Protein AF-A0A1Z4N404-F1 (afdb_monomer_lite)

pLDDT: mean 83.76, std 10.08, range [41.31, 91.31]

Secondary structure (DSSP, 8-state):
-HHHHHHHHHHHHHHHHHHHHHS--HHHHHHHHHHHHHH--HHHHHHHHHHTT--SEETTEEPPHHHHHHHHHHHHHHHHHHHHHHHHHHHS---

Structure (mmCIF, N/CA/C/O backbone):
data_AF-A0A1Z4N404-F1
#
_entry.id   AF-A0A1Z4N404-F1
#
loop_
_atom_site.group_PDB
_atom_site.id
_atom_site.type_symbol
_atom_site.label_atom_id
_atom_site.label_alt_id
_atom_site.label_comp_id
_atom_site.label_asym_id
_atom_site.label_entity_id
_atom_site.label_seq_id
_atom_site.pdbx_PDB_ins_code
_atom_site.Cartn_x
_atom_site.Cartn_y
_atom_site.Cartn_z
_atom_site.occupancy
_atom_site.B_iso_or_equiv
_atom_site.auth_seq_id
_atom_site.auth_comp_id
_atom_site.auth_asym_id
_atom_site.auth_atom_id
_atom_site.pdbx_PDB_model_num
ATOM 1 N N . MET A 1 1 ? 35.559 -2.993 -42.790 1.00 63.22 1 MET A N 1
ATOM 2 C CA . MET A 1 1 ? 35.667 -2.580 -41.368 1.00 63.22 1 MET A CA 1
ATOM 3 C C . MET A 1 1 ? 34.667 -1.483 -41.014 1.00 63.22 1 MET A C 1
ATOM 5 O O . MET A 1 1 ? 34.031 -1.602 -39.977 1.00 63.22 1 MET A O 1
ATOM 9 N N . LEU A 1 2 ? 34.480 -0.471 -41.873 1.00 74.56 2 LEU A N 1
ATOM 10 C CA . LEU A 1 2 ? 33.510 0.614 -41.662 1.00 74.56 2 LEU A CA 1
ATOM 11 C C . LEU A 1 2 ? 32.060 0.110 -41.491 1.00 74.56 2 LEU A C 1
ATOM 13 O O . LEU A 1 2 ? 31.386 0.526 -40.556 1.00 74.56 2 LEU A O 1
ATOM 17 N N . ASP A 1 3 ? 31.621 -0.853 -42.310 1.00 79.56 3 ASP A N 1
ATOM 18 C CA . ASP A 1 3 ? 30.253 -1.403 -42.243 1.00 79.56 3 ASP A CA 1
ATOM 19 C C . ASP A 1 3 ? 29.960 -2.155 -40.940 1.00 79.56 3 ASP A C 1
ATOM 21 O O . ASP A 1 3 ? 28.861 -2.076 -40.399 1.00 79.56 3 ASP A O 1
ATOM 25 N N . ALA A 1 4 ? 30.961 -2.853 -40.395 1.00 82.31 4 ALA A N 1
ATOM 26 C CA . ALA A 1 4 ? 30.826 -3.559 -39.124 1.00 82.31 4 ALA A CA 1
ATOM 27 C C . ALA A 1 4 ? 30.714 -2.575 -37.950 1.00 82.31 4 ALA A C 1
ATOM 29 O O . ALA A 1 4 ? 29.892 -2.768 -37.058 1.00 82.31 4 ALA A O 1
ATOM 30 N N . LEU A 1 5 ? 31.496 -1.489 -37.974 1.00 84.75 5 LEU A N 1
ATOM 31 C CA . LEU A 1 5 ? 31.411 -0.423 -36.973 1.00 84.75 5 LEU A CA 1
ATOM 32 C C . LEU A 1 5 ? 30.063 0.308 -37.044 1.00 84.75 5 LEU A C 1
ATOM 34 O O . LEU A 1 5 ? 29.462 0.575 -36.004 1.00 84.75 5 LEU A O 1
ATOM 38 N N . LEU A 1 6 ? 29.555 0.567 -38.254 1.00 87.88 6 LEU A N 1
ATOM 39 C CA . LEU A 1 6 ? 28.241 1.176 -38.465 1.00 87.88 6 LEU A CA 1
ATOM 40 C C . LEU A 1 6 ? 27.110 0.279 -37.940 1.00 87.88 6 LEU A C 1
ATOM 42 O O . LEU A 1 6 ? 26.215 0.765 -37.252 1.00 87.88 6 LEU A O 1
ATOM 46 N N . ALA A 1 7 ? 27.165 -1.026 -38.219 1.00 88.38 7 ALA A N 1
ATOM 47 C CA . ALA A 1 7 ? 26.160 -1.987 -37.769 1.00 88.38 7 ALA A CA 1
ATOM 48 C C . ALA A 1 7 ? 26.107 -2.104 -36.236 1.00 88.38 7 ALA A C 1
ATOM 50 O O . ALA A 1 7 ? 25.021 -2.098 -35.656 1.00 88.38 7 ALA A O 1
ATOM 51 N N . VAL A 1 8 ? 27.266 -2.150 -35.570 1.00 88.50 8 VAL A N 1
ATOM 52 C CA . VAL A 1 8 ? 27.344 -2.166 -34.098 1.00 88.50 8 VAL A CA 1
ATOM 53 C C . VAL A 1 8 ? 26.788 -0.867 -33.514 1.00 88.50 8 VAL A C 1
ATOM 55 O O . VAL A 1 8 ? 26.022 -0.902 -32.553 1.00 88.50 8 VAL A O 1
ATOM 58 N N . TYR A 1 9 ? 27.112 0.277 -34.118 1.00 89.06 9 TYR A N 1
ATOM 59 C CA . TYR A 1 9 ? 26.604 1.574 -33.676 1.00 89.06 9 TYR A CA 1
ATOM 60 C C . TYR A 1 9 ? 25.074 1.673 -33.799 1.00 89.06 9 TYR A C 1
ATOM 62 O O . TYR A 1 9 ? 24.397 2.073 -32.852 1.00 89.06 9 TYR A O 1
ATOM 70 N N . LEU A 1 10 ? 24.514 1.224 -34.927 1.00 89.38 10 LEU A N 1
ATOM 71 C CA . LEU A 1 10 ? 23.066 1.139 -35.138 1.00 89.38 10 LEU A CA 1
ATOM 72 C C . LEU A 1 10 ? 22.395 0.214 -34.119 1.00 89.38 10 LEU A C 1
ATOM 74 O O . LEU A 1 10 ? 21.345 0.558 -33.577 1.00 89.38 10 LEU A O 1
ATOM 78 N N . TRP A 1 11 ? 23.017 -0.925 -33.812 1.00 90.69 11 TRP A N 1
ATOM 79 C CA . TRP A 1 11 ? 22.498 -1.861 -32.820 1.00 90.69 11 TRP A CA 1
ATOM 80 C C . TRP A 1 11 ? 22.428 -1.239 -31.419 1.00 90.69 11 TRP A C 1
ATOM 82 O O . TRP A 1 11 ? 21.401 -1.355 -30.755 1.00 90.69 11 TRP A O 1
ATOM 92 N N . VAL A 1 12 ? 23.464 -0.507 -30.994 1.00 90.06 12 VAL A N 1
ATOM 93 C CA . VAL A 1 12 ? 23.485 0.192 -29.694 1.00 90.06 12 VAL A CA 1
ATOM 94 C C . VAL A 1 12 ? 22.403 1.271 -29.616 1.00 90.06 12 VAL A C 1
ATOM 96 O O . VAL A 1 12 ? 21.751 1.405 -28.578 1.00 90.06 12 VAL A O 1
ATOM 99 N N . ILE A 1 13 ? 22.167 2.012 -30.703 1.00 89.50 13 ILE A N 1
ATOM 100 C CA . ILE A 1 13 ? 21.099 3.019 -30.762 1.00 89.50 13 ILE A CA 1
ATOM 101 C C . ILE A 1 13 ? 19.733 2.350 -30.604 1.00 89.50 13 ILE A C 1
ATOM 103 O O . ILE A 1 13 ? 18.963 2.728 -29.721 1.00 89.50 13 ILE A O 1
ATOM 107 N N . VAL A 1 14 ? 19.444 1.330 -31.415 1.00 89.38 14 VAL A N 1
ATOM 108 C CA . VAL A 1 14 ? 18.160 0.613 -31.366 1.00 89.38 14 VAL A CA 1
ATOM 109 C C . VAL A 1 14 ? 17.949 -0.028 -29.994 1.00 89.38 14 VAL A C 1
ATOM 111 O O . VAL A 1 14 ? 16.871 0.102 -29.422 1.00 89.38 14 VAL A O 1
ATOM 114 N N . PHE A 1 15 ? 18.981 -0.647 -29.420 1.00 88.06 15 PHE A N 1
ATOM 115 C CA . PHE A 1 15 ? 18.915 -1.245 -28.089 1.00 88.06 15 PHE A CA 1
ATOM 116 C C . PHE A 1 15 ? 18.650 -0.200 -26.996 1.00 88.06 15 PHE A C 1
ATOM 118 O O . PHE A 1 15 ? 17.837 -0.436 -26.108 1.00 88.06 15 PHE A O 1
ATOM 125 N N . SER A 1 16 ? 19.262 0.983 -27.089 1.00 85.94 16 SER A N 1
ATOM 126 C CA . SER A 1 16 ? 19.025 2.086 -26.147 1.00 85.94 16 SER A CA 1
ATOM 127 C C . SER A 1 16 ? 17.580 2.595 -26.208 1.00 85.94 16 SER A C 1
ATOM 129 O O . SER A 1 16 ? 16.953 2.788 -25.166 1.00 85.94 16 SER A O 1
ATOM 131 N N . PHE A 1 17 ? 17.020 2.746 -27.414 1.00 85.56 17 PHE A N 1
ATOM 132 C CA . PHE A 1 17 ? 15.611 3.112 -27.594 1.00 85.56 17 PHE A CA 1
ATOM 133 C C . PHE A 1 17 ? 14.654 2.022 -27.096 1.00 85.56 17 PHE A C 1
ATOM 135 O O . PHE A 1 17 ? 13.647 2.339 -26.465 1.00 85.56 17 PHE A O 1
ATOM 142 N N . LEU A 1 18 ? 14.971 0.744 -27.326 1.00 83.31 18 LEU A N 1
ATOM 143 C CA . LEU A 1 18 ? 14.183 -0.377 -26.808 1.00 83.31 18 LEU A CA 1
ATOM 144 C C . LEU A 1 18 ? 14.212 -0.425 -25.275 1.00 83.31 18 LEU A C 1
ATOM 146 O O . LEU A 1 18 ? 13.163 -0.579 -24.657 1.00 83.31 18 LEU A O 1
ATOM 150 N N . CYS A 1 19 ? 15.376 -0.221 -24.653 1.00 78.75 19 CYS A N 1
ATOM 151 C CA . CYS A 1 19 ? 15.495 -0.130 -23.197 1.00 78.75 19 CYS A CA 1
ATOM 152 C C . CYS A 1 19 ? 14.667 1.027 -22.622 1.00 78.75 19 CYS A C 1
ATOM 154 O O . CYS A 1 19 ? 14.005 0.840 -21.606 1.00 78.75 19 CYS A O 1
ATOM 156 N N . TRP A 1 20 ? 14.641 2.186 -23.288 1.00 74.31 20 TRP A N 1
ATOM 157 C CA . TRP A 1 20 ? 13.791 3.316 -22.895 1.00 74.31 20 TRP A CA 1
ATOM 158 C C . TRP A 1 20 ? 12.293 2.995 -23.003 1.00 74.31 20 TRP A C 1
ATOM 160 O O . TRP A 1 20 ? 11.509 3.375 -22.141 1.00 74.31 20 TRP A O 1
ATOM 170 N N . PHE A 1 21 ? 11.871 2.267 -24.039 1.00 72.44 21 PHE A N 1
ATOM 171 C CA . PHE A 1 21 ? 10.462 1.895 -24.217 1.00 72.44 21 PHE A CA 1
ATOM 172 C C . PHE A 1 21 ? 9.961 0.892 -23.166 1.00 72.44 21 PHE A C 1
ATOM 174 O O . PHE A 1 21 ? 8.765 0.815 -22.897 1.00 72.44 21 PHE A O 1
ATOM 181 N N . VAL A 1 22 ? 10.874 0.110 -22.585 1.00 68.00 22 VAL A N 1
ATOM 182 C CA . VAL A 1 22 ? 10.558 -0.940 -21.609 1.00 68.00 22 VAL A CA 1
ATOM 183 C C . VAL A 1 22 ? 10.545 -0.415 -20.171 1.00 68.00 22 VAL A C 1
ATOM 185 O O . VAL A 1 22 ? 10.015 -1.100 -19.300 1.00 68.00 22 VAL A O 1
ATOM 188 N N . THR A 1 23 ? 11.069 0.784 -19.882 1.00 60.56 23 THR A N 1
ATOM 189 C CA . THR A 1 23 ? 11.008 1.314 -18.513 1.00 60.56 23 THR A CA 1
ATOM 190 C C . THR A 1 23 ? 9.559 1.641 -18.135 1.00 60.56 23 THR A C 1
ATOM 192 O O . THR A 1 23 ? 8.982 2.554 -18.732 1.00 60.56 23 THR A O 1
ATOM 195 N N . PRO A 1 24 ? 8.952 0.945 -17.153 1.00 59.31 24 PRO A N 1
ATOM 196 C CA . PRO A 1 24 ? 7.650 1.339 -16.645 1.00 59.31 24 PRO A CA 1
ATOM 197 C C . PRO A 1 24 ? 7.777 2.705 -15.964 1.00 59.31 24 PRO A C 1
ATOM 199 O O . PRO A 1 24 ? 8.677 2.946 -15.156 1.00 59.31 24 PRO A O 1
ATOM 202 N N . THR A 1 25 ? 6.873 3.614 -16.302 1.00 61.97 25 THR A N 1
ATOM 203 C CA . THR A 1 25 ? 6.708 4.920 -15.666 1.00 61.97 25 THR A CA 1
ATOM 204 C C . THR A 1 25 ? 6.294 4.713 -14.208 1.00 61.97 25 THR A C 1
ATOM 206 O O . THR A 1 25 ? 5.132 4.468 -13.903 1.00 61.97 25 THR A O 1
ATOM 2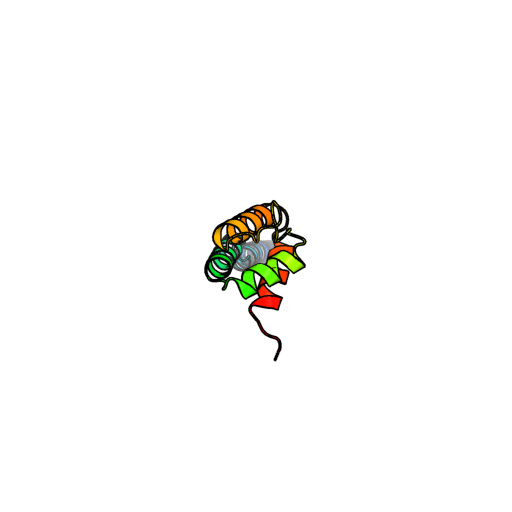09 N N . VAL A 1 26 ? 7.256 4.803 -13.284 1.00 62.12 26 VAL A N 1
ATOM 210 C CA . VAL A 1 26 ? 7.069 4.640 -11.822 1.00 62.12 26 VAL A CA 1
ATOM 211 C C . VAL A 1 26 ? 5.935 5.525 -11.269 1.00 62.12 26 VAL A C 1
ATOM 213 O O . VAL A 1 26 ? 5.283 5.190 -10.281 1.00 62.12 26 VAL A O 1
ATOM 216 N N . GLU A 1 27 ? 5.641 6.642 -11.935 1.00 62.88 27 GLU A N 1
ATOM 217 C CA . GLU A 1 27 ? 4.526 7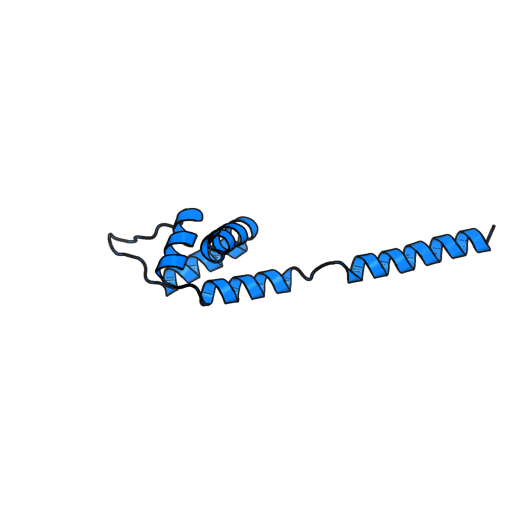.530 -11.594 1.00 62.88 27 GLU A CA 1
ATOM 218 C C . GLU A 1 27 ? 3.149 6.856 -11.725 1.00 62.88 27 GLU A C 1
ATOM 220 O O . GLU A 1 27 ? 2.268 7.094 -10.893 1.00 62.88 27 GLU A O 1
ATOM 225 N N . ASP A 1 28 ? 2.963 5.955 -12.692 1.00 73.38 28 ASP A N 1
ATOM 226 C CA . ASP A 1 28 ? 1.684 5.266 -12.888 1.00 73.38 28 ASP A CA 1
ATOM 227 C C . ASP A 1 28 ? 1.362 4.305 -11.740 1.00 73.38 28 ASP A C 1
ATOM 229 O O . ASP A 1 28 ? 0.195 4.143 -11.362 1.00 73.38 28 ASP A O 1
ATOM 233 N N . GLU A 1 29 ? 2.381 3.684 -11.146 1.00 75.25 29 GLU A N 1
ATOM 234 C CA . GLU A 1 29 ? 2.201 2.747 -10.037 1.00 75.25 29 GLU A CA 1
ATOM 235 C C . GLU A 1 29 ? 1.766 3.466 -8.759 1.00 75.25 29 GLU A C 1
ATOM 237 O O . GLU A 1 29 ? 0.805 3.036 -8.112 1.00 75.25 29 GLU A O 1
ATOM 242 N N . LYS A 1 30 ? 2.375 4.618 -8.450 1.00 79.12 30 LYS A N 1
ATOM 243 C CA . LYS A 1 30 ? 1.971 5.470 -7.318 1.00 79.12 30 LYS A CA 1
ATOM 244 C C . LYS A 1 30 ? 0.527 5.923 -7.432 1.00 79.12 30 LYS A C 1
ATOM 246 O O . LYS A 1 30 ? -0.246 5.806 -6.478 1.00 79.12 30 LYS A O 1
ATOM 251 N N . VAL A 1 31 ? 0.139 6.415 -8.606 1.00 83.81 31 VAL A N 1
ATOM 252 C CA . VAL A 1 31 ? -1.226 6.899 -8.849 1.00 83.81 31 VAL A CA 1
ATOM 253 C C . VAL A 1 31 ? -2.237 5.760 -8.710 1.00 83.81 31 VAL A C 1
ATOM 255 O O . VAL A 1 31 ? -3.302 5.944 -8.111 1.00 83.81 31 VAL A O 1
ATOM 258 N N . ARG A 1 32 ? -1.912 4.562 -9.211 1.00 84.25 32 ARG A N 1
ATOM 259 C CA . ARG A 1 32 ? -2.749 3.367 -9.024 1.00 84.25 32 ARG A CA 1
ATOM 260 C C . ARG A 1 32 ? -2.857 2.977 -7.552 1.00 84.25 32 ARG A C 1
ATOM 262 O O . ARG A 1 32 ? -3.967 2.721 -7.087 1.00 84.25 32 ARG A O 1
ATOM 269 N N . LEU A 1 33 ? -1.747 2.979 -6.815 1.00 85.56 33 LEU A N 1
ATOM 270 C CA . LEU A 1 33 ? -1.728 2.642 -5.393 1.00 85.56 33 LEU A CA 1
ATOM 271 C C . LEU A 1 33 ? -2.613 3.595 -4.577 1.00 85.56 33 LEU A C 1
ATOM 273 O O . LEU A 1 33 ? -3.429 3.142 -3.775 1.00 85.56 33 LEU A O 1
ATOM 277 N N . ILE A 1 34 ? -2.509 4.903 -4.824 1.00 87.31 34 ILE A N 1
ATOM 278 C CA . ILE A 1 34 ? -3.321 5.921 -4.142 1.00 87.31 34 ILE A CA 1
ATOM 279 C C . ILE A 1 34 ? -4.814 5.679 -4.393 1.00 87.31 34 ILE A C 1
ATOM 281 O O . ILE A 1 34 ? -5.598 5.662 -3.444 1.00 87.31 34 ILE A O 1
ATOM 285 N N . LYS A 1 35 ? -5.209 5.400 -5.643 1.00 88.62 35 LYS A N 1
ATOM 286 C CA . LYS A 1 35 ? -6.606 5.071 -5.981 1.00 88.62 35 LYS A CA 1
ATOM 287 C C . LYS A 1 35 ? -7.107 3.833 -5.234 1.00 88.62 35 LYS A C 1
ATOM 289 O O . LYS A 1 35 ? -8.237 3.828 -4.745 1.00 88.62 35 LYS A O 1
ATOM 294 N N . ILE A 1 36 ? -6.275 2.796 -5.120 1.00 88.25 36 ILE A N 1
ATOM 295 C CA . ILE A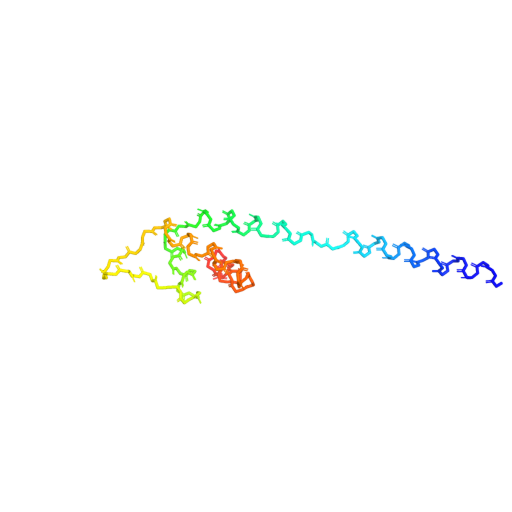 1 36 ? -6.623 1.583 -4.368 1.00 88.25 36 ILE A CA 1
ATOM 296 C C . ILE A 1 36 ? -6.819 1.925 -2.889 1.00 88.25 36 ILE A C 1
ATOM 298 O O . ILE A 1 36 ? -7.836 1.540 -2.312 1.00 88.25 36 ILE A O 1
ATOM 302 N N . ILE A 1 37 ? -5.901 2.687 -2.293 1.00 88.44 37 ILE A N 1
ATOM 303 C CA . ILE A 1 37 ? -5.950 3.084 -0.880 1.00 88.44 37 ILE A CA 1
ATOM 304 C C . ILE A 1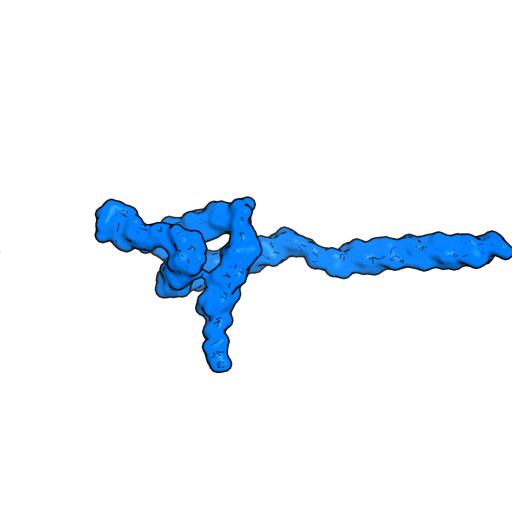 37 ? -7.210 3.897 -0.567 1.00 88.44 37 ILE A C 1
ATOM 306 O O . ILE A 1 37 ? -7.908 3.596 0.405 1.00 88.44 37 ILE A O 1
ATOM 310 N N . ASP A 1 38 ? -7.550 4.867 -1.415 1.00 88.75 38 ASP A N 1
ATOM 311 C CA . ASP A 1 38 ? -8.753 5.689 -1.255 1.00 88.75 38 ASP A CA 1
ATOM 312 C C . ASP A 1 38 ? -10.036 4.825 -1.307 1.00 88.75 38 ASP A C 1
ATOM 314 O O . ASP A 1 38 ? -11.013 5.075 -0.586 1.00 88.75 38 ASP A O 1
ATOM 318 N N . SER A 1 39 ? -10.008 3.739 -2.090 1.00 88.88 39 SER A N 1
ATOM 319 C CA . SER A 1 39 ? -11.115 2.783 -2.225 1.00 88.88 39 SER A CA 1
ATOM 320 C C . SER A 1 39 ? -11.236 1.761 -1.079 1.00 88.88 39 SER A C 1
ATOM 322 O O . SER A 1 39 ? -12.263 1.084 -0.972 1.00 88.88 39 SER A O 1
ATOM 324 N N . LEU A 1 40 ? -10.245 1.653 -0.180 1.00 88.44 40 LEU A N 1
ATOM 325 C CA . LEU A 1 40 ? -10.240 0.640 0.884 1.00 88.44 40 LEU A CA 1
ATOM 326 C C . LEU A 1 40 ? -11.433 0.792 1.837 1.00 88.44 40 LEU A C 1
ATOM 328 O O . LEU A 1 40 ? -11.805 1.888 2.266 1.00 88.44 40 LEU A O 1
ATOM 332 N N . LYS A 1 41 ? -12.021 -0.329 2.260 1.00 91.06 41 LYS A N 1
ATOM 333 C CA . LYS A 1 41 ? -13.011 -0.335 3.352 1.00 91.06 41 LYS A CA 1
ATOM 334 C C . LYS A 1 41 ? -12.312 -0.109 4.697 1.00 91.06 41 LYS A C 1
ATOM 336 O O . LYS A 1 41 ? -11.148 -0.459 4.850 1.00 91.06 41 LYS A O 1
ATOM 341 N N . LEU A 1 42 ? -13.029 0.389 5.713 1.00 89.81 42 LEU A N 1
ATOM 342 C CA . LEU A 1 42 ? -12.457 0.658 7.048 1.00 89.81 42 LEU A CA 1
ATOM 343 C C . LEU A 1 42 ? -11.699 -0.554 7.626 1.00 89.81 42 LEU A C 1
ATOM 345 O O . LEU A 1 42 ? -10.606 -0.399 8.160 1.00 89.81 42 LEU A O 1
ATOM 349 N N . LYS A 1 43 ? -12.249 -1.767 7.480 1.00 90.19 43 LYS A N 1
ATOM 350 C CA . LYS A 1 43 ? -11.598 -3.009 7.931 1.00 90.19 43 LYS A CA 1
ATOM 351 C C . LYS A 1 43 ? -10.263 -3.259 7.218 1.00 90.19 43 LYS A C 1
ATOM 353 O O . LYS A 1 43 ? -9.286 -3.593 7.877 1.00 90.19 43 LYS A O 1
ATOM 358 N N . GLN A 1 44 ? -10.220 -3.063 5.901 1.00 90.00 44 GLN A N 1
ATOM 359 C CA . GLN A 1 44 ? -9.005 -3.236 5.101 1.00 90.00 44 GLN A CA 1
ATOM 360 C C . GLN A 1 44 ? -7.976 -2.152 5.429 1.00 90.00 44 GLN A C 1
ATOM 362 O O . GLN A 1 44 ? -6.822 -2.470 5.680 1.00 90.00 44 GLN A O 1
ATOM 367 N N . ALA A 1 45 ? -8.401 -0.890 5.534 1.00 89.50 45 ALA A N 1
ATOM 368 C CA . ALA A 1 45 ? -7.531 0.214 5.938 1.00 89.50 45 ALA A CA 1
ATOM 369 C C . ALA A 1 45 ? -6.886 -0.042 7.313 1.00 89.50 45 ALA A C 1
ATOM 371 O O . ALA A 1 45 ? -5.692 0.179 7.485 1.00 89.50 45 ALA A O 1
ATOM 372 N N . ARG A 1 46 ? -7.639 -0.596 8.274 1.00 90.00 46 ARG A N 1
ATOM 373 C CA . ARG A 1 46 ? -7.099 -1.022 9.576 1.00 90.00 46 ARG A CA 1
ATOM 374 C C . ARG A 1 46 ? -6.099 -2.172 9.450 1.00 90.00 46 ARG A C 1
ATOM 376 O O . ARG A 1 46 ? -5.065 -2.143 10.105 1.00 90.00 46 ARG A O 1
ATOM 383 N N . GLN A 1 47 ? -6.369 -3.174 8.614 1.00 91.25 47 GLN A N 1
ATOM 384 C CA . GLN A 1 47 ? -5.426 -4.276 8.379 1.00 91.25 47 GLN A CA 1
ATOM 385 C C . GLN A 1 47 ? -4.115 -3.780 7.758 1.00 91.25 47 GLN A C 1
ATOM 387 O O . GLN A 1 47 ? -3.045 -4.133 8.251 1.00 91.25 47 GLN A O 1
ATOM 392 N N . VAL A 1 48 ? -4.197 -2.910 6.747 1.00 90.50 48 VAL A N 1
ATOM 393 C CA . VAL A 1 48 ? -3.029 -2.263 6.130 1.00 90.50 48 VAL A CA 1
ATOM 394 C C . VAL A 1 48 ? -2.266 -1.448 7.176 1.00 90.50 48 VAL A C 1
ATOM 396 O O . VAL A 1 48 ? -1.070 -1.650 7.354 1.00 90.50 48 VAL A O 1
ATOM 399 N N . ALA A 1 49 ? -2.955 -0.607 7.950 1.00 90.12 49 ALA A N 1
ATOM 400 C CA . ALA A 1 49 ? -2.342 0.172 9.024 1.00 90.12 49 ALA A CA 1
ATOM 401 C C . ALA A 1 49 ? -1.648 -0.707 10.078 1.00 90.12 49 ALA A C 1
ATOM 403 O O . ALA A 1 49 ? -0.550 -0.379 10.518 1.00 90.12 49 ALA A O 1
ATOM 404 N N . SER A 1 50 ? -2.243 -1.848 10.446 1.00 91.31 50 SER A N 1
ATOM 405 C CA . SER A 1 50 ? -1.630 -2.817 11.363 1.00 91.31 50 SER A CA 1
ATOM 406 C C . SER A 1 50 ? -0.314 -3.367 10.824 1.00 91.31 50 SER A C 1
ATOM 408 O O . SER A 1 50 ? 0.657 -3.437 11.571 1.00 91.31 50 SER A O 1
ATOM 410 N N . LYS A 1 51 ? -0.278 -3.752 9.541 1.00 89.56 51 LYS A N 1
ATOM 411 C CA . LYS A 1 51 ? 0.936 -4.267 8.887 1.00 89.56 51 LYS A CA 1
ATOM 412 C C . LYS A 1 51 ? 2.016 -3.198 8.777 1.00 89.56 51 LYS A C 1
ATOM 414 O O . LYS A 1 51 ? 3.188 -3.488 8.961 1.00 89.56 51 LYS A O 1
ATOM 419 N N . LEU A 1 52 ? 1.606 -1.953 8.559 1.00 89.62 52 LEU A N 1
ATOM 420 C CA . LEU A 1 52 ? 2.498 -0.800 8.502 1.00 89.62 52 LEU A CA 1
ATOM 421 C C . LEU A 1 52 ? 2.904 -0.268 9.888 1.00 89.62 52 LEU A C 1
ATOM 423 O O . LEU A 1 52 ? 3.602 0.742 9.958 1.00 89.62 52 LEU A O 1
ATOM 427 N N . GLY A 1 53 ? 2.467 -0.879 10.994 1.00 89.06 53 GLY A N 1
ATOM 428 C CA . GLY A 1 53 ? 2.786 -0.413 12.350 1.00 89.06 53 GLY A CA 1
ATOM 429 C C . GLY A 1 53 ? 2.171 0.945 12.719 1.00 89.06 53 G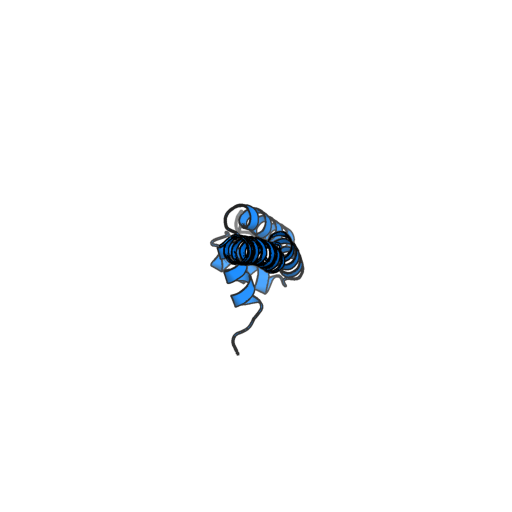LY A C 1
ATOM 430 O O . GLY A 1 53 ? 2.630 1.605 13.651 1.00 89.06 53 GLY A O 1
ATOM 431 N N . ILE A 1 54 ? 1.141 1.387 11.994 1.00 89.12 54 ILE A N 1
ATOM 432 C CA . ILE A 1 54 ? 0.419 2.632 12.260 1.00 89.12 54 ILE A CA 1
ATOM 433 C C . ILE A 1 54 ? -0.551 2.397 13.426 1.00 89.12 54 ILE A C 1
ATOM 435 O O . ILE A 1 54 ? -1.333 1.440 13.439 1.00 89.12 54 ILE A O 1
ATOM 439 N N . LYS A 1 55 ? -0.511 3.275 14.435 1.00 88.88 55 LYS A N 1
ATOM 440 C CA . LYS A 1 55 ? -1.394 3.179 15.605 1.00 88.88 55 LYS A CA 1
ATOM 441 C C . LYS A 1 55 ? -2.833 3.449 15.180 1.00 88.88 55 LYS A C 1
ATOM 443 O O . LYS A 1 55 ? -3.127 4.514 14.676 1.00 88.88 55 LYS A O 1
ATOM 448 N N . GLN A 1 56 ? -3.749 2.527 15.468 1.00 88.69 56 GLN A N 1
ATOM 449 C CA . GLN A 1 56 ? -5.170 2.659 15.096 1.00 88.69 56 GLN A CA 1
ATOM 450 C C . GLN A 1 56 ? -6.029 3.361 16.159 1.00 88.69 56 GLN A C 1
ATOM 452 O O . GLN A 1 56 ? -7.229 3.559 15.960 1.00 88.69 56 GLN A O 1
ATOM 457 N N . LYS A 1 57 ? -5.431 3.703 17.308 1.00 89.06 57 LYS A N 1
ATOM 458 C CA . LYS A 1 57 ? -6.097 4.375 18.426 1.00 89.06 57 LYS A CA 1
ATOM 459 C C . LYS A 1 57 ? -5.326 5.618 18.839 1.00 89.06 57 LYS A C 1
ATOM 461 O O . LYS A 1 57 ? -4.123 5.547 19.092 1.00 89.06 57 LYS A O 1
ATOM 466 N N . ARG A 1 58 ? -6.044 6.727 18.998 1.00 87.06 58 ARG A N 1
ATOM 467 C CA . ARG A 1 58 ? -5.532 7.997 19.524 1.00 87.06 58 ARG A CA 1
ATOM 468 C C . ARG A 1 58 ? -6.433 8.428 20.682 1.00 87.06 58 ARG A C 1
ATOM 470 O O . ARG A 1 58 ? -7.653 8.391 20.569 1.00 87.06 58 ARG A O 1
ATOM 477 N N . ASN A 1 59 ? -5.852 8.770 21.833 1.00 86.50 59 ASN A N 1
ATOM 478 C CA . ASN A 1 59 ? -6.598 9.152 23.046 1.00 86.50 59 ASN A CA 1
ATOM 479 C C . ASN A 1 59 ? -7.700 8.151 23.450 1.00 86.50 59 ASN A C 1
ATOM 481 O O . ASN A 1 59 ? -8.827 8.537 23.750 1.00 86.50 59 ASN A O 1
ATOM 485 N N . LYS A 1 60 ? -7.376 6.849 23.431 1.00 87.81 60 LYS A N 1
ATOM 486 C CA . LYS A 1 60 ? -8.301 5.728 23.710 1.00 87.81 60 LYS A CA 1
ATOM 487 C C . LYS A 1 60 ? -9.499 5.607 22.749 1.00 87.81 60 LYS A C 1
ATOM 489 O O . LYS A 1 60 ? -10.320 4.715 22.944 1.00 87.81 60 LYS A O 1
ATOM 494 N N . LYS A 1 61 ? -9.586 6.439 21.708 1.00 88.44 61 LYS A N 1
ATOM 495 C CA . LYS A 1 61 ? -10.608 6.368 20.659 1.00 88.44 61 LYS A CA 1
ATOM 496 C C . LYS A 1 61 ? -10.029 5.755 19.388 1.00 88.44 61 LYS A C 1
ATOM 498 O O . LYS A 1 61 ? -8.838 5.901 19.110 1.00 88.44 61 LYS A O 1
ATOM 503 N N . ASP A 1 62 ? -10.877 5.065 18.636 1.00 88.19 62 ASP A N 1
ATOM 504 C CA . ASP A 1 62 ? -10.534 4.547 17.314 1.00 88.19 62 ASP A CA 1
ATOM 505 C C . ASP A 1 62 ? -10.375 5.698 16.317 1.00 88.19 62 ASP A C 1
ATOM 507 O O . ASP A 1 62 ? -11.177 6.634 16.302 1.00 88.19 62 ASP A O 1
ATOM 511 N N . ILE A 1 63 ? -9.359 5.601 15.463 1.00 90.19 63 ILE A N 1
ATOM 512 C CA . ILE A 1 63 ? -9.110 6.586 14.411 1.00 90.19 63 ILE A CA 1
ATOM 513 C C . ILE A 1 63 ? -10.144 6.408 13.281 1.00 90.19 63 ILE A C 1
ATOM 515 O O . ILE A 1 63 ? -10.448 5.268 12.890 1.00 90.19 63 ILE A O 1
ATOM 519 N N . PRO A 1 64 ? -10.714 7.504 12.746 1.00 90.38 64 PRO A N 1
ATOM 520 C CA . PRO A 1 64 ? -11.640 7.445 11.622 1.00 90.38 64 PRO A CA 1
ATOM 521 C C . PRO A 1 64 ? -10.940 7.017 10.323 1.00 90.38 64 PRO A C 1
ATOM 523 O O . PRO A 1 64 ? -9.734 7.179 10.148 1.00 90.38 64 PRO A O 1
ATOM 526 N N . LYS A 1 65 ? -11.716 6.492 9.363 1.00 89.69 65 LYS A N 1
ATOM 527 C CA . LYS A 1 65 ? -11.198 5.983 8.076 1.00 89.69 65 LYS A CA 1
ATOM 528 C C . LYS A 1 65 ? -10.313 7.005 7.348 1.00 89.69 65 LYS A C 1
ATOM 530 O O . LYS A 1 65 ? -9.268 6.635 6.828 1.00 89.69 65 LYS A O 1
ATOM 535 N N . LEU A 1 66 ? -10.764 8.258 7.285 1.00 89.00 66 LEU A N 1
ATOM 536 C CA . LEU A 1 66 ? -10.093 9.321 6.532 1.00 89.00 66 LEU A CA 1
ATOM 537 C C . LEU A 1 66 ? -8.706 9.632 7.102 1.00 89.00 66 LEU A C 1
ATOM 539 O O . LEU A 1 66 ? -7.750 9.743 6.343 1.00 89.00 66 LEU A O 1
ATOM 543 N N . GLU A 1 67 ? -8.586 9.691 8.429 1.00 90.19 67 GLU A N 1
ATOM 544 C CA . GLU A 1 67 ? -7.299 9.904 9.097 1.00 90.19 67 GLU A CA 1
ATOM 545 C C . GLU A 1 67 ? -6.350 8.723 8.858 1.00 90.19 67 GLU A C 1
ATOM 547 O O . GLU A 1 67 ? -5.207 8.929 8.461 1.00 90.19 67 GLU A O 1
ATOM 552 N N . LEU A 1 68 ? -6.842 7.485 8.976 1.00 89.75 68 LEU A N 1
ATOM 553 C CA . LEU A 1 68 ? -6.063 6.279 8.660 1.00 89.75 68 LEU A CA 1
ATOM 554 C C . LEU A 1 68 ? -5.528 6.290 7.222 1.00 89.75 68 LEU A C 1
ATOM 556 O O . LEU A 1 68 ? -4.363 5.979 6.995 1.00 89.75 68 LEU A O 1
ATOM 560 N N . ILE A 1 69 ? -6.361 6.670 6.251 1.00 90.94 69 ILE A N 1
ATOM 561 C CA . ILE A 1 69 ? -5.943 6.801 4.849 1.00 90.94 69 ILE A CA 1
ATOM 562 C C . ILE A 1 69 ? -4.881 7.891 4.696 1.00 90.94 69 ILE A C 1
ATOM 564 O O . ILE A 1 69 ? -3.901 7.679 3.985 1.00 90.94 69 ILE A O 1
ATOM 568 N N . SER A 1 70 ? -5.044 9.029 5.373 1.00 90.06 70 SER A N 1
ATOM 569 C CA . SER A 1 70 ? -4.062 10.114 5.315 1.00 90.06 70 SER A CA 1
ATOM 570 C C . SER A 1 70 ? -2.699 9.691 5.875 1.00 90.06 70 SER A C 1
ATOM 572 O O . SER A 1 70 ? -1.677 9.957 5.249 1.00 90.06 70 SER A O 1
ATOM 574 N N . GLU A 1 71 ? -2.674 8.943 6.983 1.00 90.19 71 GLU A N 1
ATOM 575 C CA . GLU A 1 71 ? -1.435 8.426 7.576 1.00 90.19 71 GLU A CA 1
ATOM 576 C C . GLU A 1 71 ? -0.766 7.382 6.671 1.00 90.19 71 GLU A C 1
ATOM 578 O O . GLU A 1 71 ? 0.453 7.401 6.497 1.00 90.19 71 GLU A O 1
ATOM 583 N N . ILE A 1 72 ? -1.555 6.509 6.032 1.00 89.62 72 ILE A N 1
ATOM 584 C CA . ILE A 1 72 ? -1.041 5.565 5.030 1.00 89.62 72 ILE A CA 1
ATOM 585 C C . ILE A 1 72 ? -0.461 6.329 3.833 1.00 89.62 72 ILE A C 1
ATOM 587 O O . ILE A 1 72 ? 0.620 5.976 3.369 1.00 89.62 72 ILE A O 1
ATOM 591 N N . ARG A 1 73 ? -1.126 7.392 3.360 1.00 89.12 73 ARG A N 1
ATOM 592 C CA . ARG A 1 73 ? -0.659 8.206 2.227 1.00 89.12 73 ARG A CA 1
ATOM 593 C C . ARG A 1 73 ? 0.680 8.880 2.522 1.00 89.12 73 ARG A C 1
ATOM 595 O O . ARG A 1 73 ? 1.579 8.791 1.696 1.00 89.12 73 ARG A O 1
ATOM 602 N N . ILE A 1 74 ? 0.844 9.460 3.710 1.00 88.88 74 ILE A N 1
ATOM 603 C CA . ILE A 1 74 ? 2.129 10.030 4.157 1.00 88.88 74 ILE A CA 1
ATOM 604 C C . ILE A 1 74 ? 3.218 8.947 4.173 1.00 88.88 74 ILE A C 1
ATOM 606 O O . ILE A 1 74 ? 4.363 9.179 3.790 1.00 88.88 74 ILE A O 1
ATOM 610 N N . LYS A 1 75 ? 2.866 7.722 4.575 1.00 87.94 75 LYS A N 1
ATOM 611 C CA . LYS A 1 75 ? 3.824 6.616 4.614 1.00 87.94 75 LYS A CA 1
ATOM 612 C C . LYS A 1 75 ? 4.252 6.125 3.224 1.00 87.94 75 LYS A C 1
ATOM 614 O O . LYS A 1 75 ? 5.358 5.605 3.108 1.00 87.94 75 LYS A O 1
ATOM 619 N N . ILE A 1 76 ? 3.461 6.350 2.168 1.00 87.81 76 ILE A N 1
ATOM 620 C CA . ILE A 1 76 ? 3.867 6.063 0.775 1.00 87.81 76 ILE A CA 1
ATOM 621 C C . ILE A 1 76 ? 5.089 6.898 0.384 1.00 87.81 76 ILE A C 1
ATOM 623 O O . ILE A 1 76 ? 5.981 6.385 -0.282 1.00 87.81 76 ILE A O 1
ATOM 627 N N . GLU A 1 77 ? 5.152 8.161 0.814 1.00 84.12 77 GLU A N 1
ATOM 628 C CA . GLU A 1 77 ? 6.243 9.075 0.446 1.00 84.12 77 GLU A CA 1
ATOM 629 C C . GLU A 1 77 ? 7.601 8.615 0.989 1.00 84.12 77 GLU A C 1
ATOM 631 O O . GLU A 1 77 ? 8.637 8.910 0.400 1.00 84.12 77 GLU A O 1
ATOM 636 N N . THR A 1 78 ? 7.595 7.865 2.095 1.00 84.56 78 THR A N 1
ATOM 637 C CA . THR A 1 78 ? 8.813 7.406 2.775 1.00 84.56 78 THR A CA 1
ATOM 638 C C . THR A 1 78 ? 9.107 5.919 2.551 1.00 84.56 78 THR A C 1
ATOM 640 O O . THR A 1 78 ? 10.270 5.548 2.446 1.00 84.56 78 THR A O 1
ATOM 643 N N . HIS A 1 79 ? 8.079 5.065 2.464 1.00 86.25 79 HIS A N 1
ATOM 644 C CA . HIS A 1 79 ? 8.202 3.599 2.433 1.00 86.25 79 HIS A CA 1
ATOM 645 C C . HIS A 1 79 ? 7.259 2.969 1.392 1.00 86.25 79 HIS A C 1
ATOM 647 O O . HIS A 1 79 ? 6.485 2.058 1.688 1.00 86.25 79 HIS A O 1
ATOM 653 N N . GLU A 1 80 ? 7.321 3.450 0.150 1.00 83.88 80 GLU A N 1
ATOM 654 C CA . GLU A 1 80 ? 6.437 3.043 -0.952 1.00 83.88 80 GLU A CA 1
ATOM 655 C C . GLU A 1 80 ? 6.302 1.519 -1.124 1.00 83.88 80 GLU A C 1
ATOM 657 O O . GLU A 1 80 ? 5.187 1.003 -1.214 1.00 83.88 80 GLU A O 1
ATOM 662 N N . ARG A 1 81 ? 7.424 0.785 -1.115 1.00 84.62 81 ARG A N 1
ATOM 663 C CA . ARG A 1 81 ? 7.436 -0.677 -1.314 1.00 84.62 81 ARG A CA 1
ATOM 664 C C . ARG A 1 81 ? 6.695 -1.430 -0.209 1.00 84.62 81 ARG A C 1
ATOM 666 O O . ARG A 1 81 ? 5.955 -2.367 -0.499 1.00 84.62 81 ARG A O 1
ATOM 673 N N . GLU A 1 82 ? 6.856 -1.004 1.042 1.00 87.19 82 GLU A N 1
ATOM 674 C CA . GLU A 1 82 ? 6.179 -1.621 2.189 1.00 87.19 82 GLU A CA 1
ATOM 675 C C . GLU A 1 82 ? 4.668 -1.394 2.126 1.00 87.19 82 GLU A C 1
ATOM 677 O O . GLU A 1 82 ? 3.882 -2.308 2.384 1.00 87.19 82 GLU A O 1
ATOM 682 N N . VAL A 1 83 ? 4.248 -0.184 1.733 1.00 87.06 83 VAL A N 1
ATOM 683 C CA . VAL A 1 83 ? 2.827 0.137 1.552 1.00 87.06 83 VAL A CA 1
ATOM 684 C C . VAL A 1 83 ? 2.236 -0.667 0.402 1.00 87.06 83 VAL A C 1
ATOM 686 O O . VAL A 1 83 ? 1.157 -1.237 0.564 1.00 87.06 83 VAL A O 1
ATOM 689 N N . PHE A 1 84 ? 2.942 -0.775 -0.725 1.00 87.62 84 PHE A N 1
ATOM 690 C CA . PHE A 1 84 ? 2.501 -1.580 -1.861 1.00 87.62 84 PHE A CA 1
ATOM 691 C C . PHE A 1 84 ? 2.256 -3.036 -1.460 1.00 87.62 84 PHE A C 1
ATOM 693 O O . PHE A 1 84 ? 1.172 -3.571 -1.703 1.00 87.62 84 PHE A O 1
ATOM 700 N N . GLN A 1 85 ? 3.221 -3.650 -0.774 1.00 88.50 85 GLN A N 1
ATOM 701 C CA . GLN A 1 85 ? 3.113 -5.032 -0.318 1.00 88.50 85 GLN A CA 1
ATOM 702 C C . GLN A 1 85 ? 1.960 -5.218 0.680 1.00 88.50 85 GLN A C 1
ATOM 704 O O . GLN A 1 85 ? 1.122 -6.105 0.507 1.00 88.50 85 GLN A O 1
ATOM 709 N N . ALA A 1 86 ? 1.854 -4.340 1.683 1.00 88.50 86 ALA A N 1
ATOM 710 C CA . ALA A 1 86 ? 0.790 -4.411 2.679 1.00 88.50 86 ALA A CA 1
ATOM 711 C C . ALA A 1 86 ? -0.608 -4.255 2.059 1.00 88.50 86 ALA A C 1
ATOM 713 O O . ALA A 1 86 ? -1.542 -4.948 2.466 1.00 88.50 86 ALA A O 1
ATOM 714 N N . VAL A 1 87 ? -0.765 -3.362 1.075 1.00 88.81 87 VAL A N 1
ATOM 715 C CA . VAL A 1 87 ? -2.032 -3.158 0.360 1.00 88.81 87 VAL A CA 1
ATOM 716 C C . VAL A 1 87 ? -2.376 -4.380 -0.486 1.00 88.81 87 VAL A C 1
ATOM 718 O O . VAL A 1 87 ? -3.503 -4.869 -0.391 1.00 88.81 87 VAL A O 1
ATOM 721 N N . TYR A 1 88 ? -1.427 -4.920 -1.256 1.00 8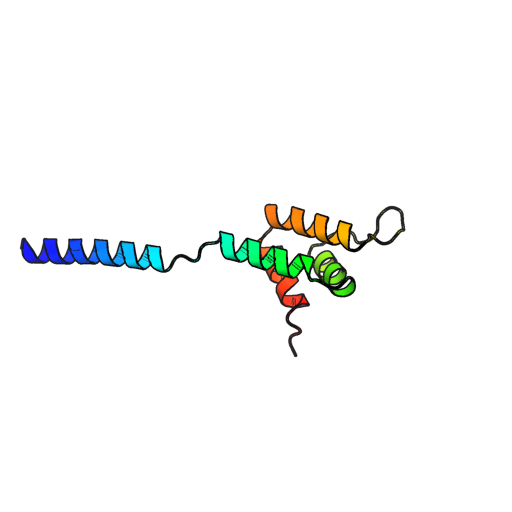7.69 88 TYR A N 1
ATOM 722 C CA . TYR A 1 88 ? -1.674 -6.101 -2.087 1.00 87.69 88 TYR A CA 1
ATOM 723 C C . TYR A 1 88 ? -2.101 -7.306 -1.252 1.00 87.69 88 TYR A C 1
ATOM 725 O O . TYR A 1 88 ? -3.128 -7.912 -1.551 1.00 87.69 88 TYR A O 1
ATOM 733 N N . GLU A 1 89 ? -1.406 -7.601 -0.155 1.00 86.50 89 GLU A N 1
ATOM 734 C CA . GLU A 1 89 ? -1.748 -8.728 0.723 1.00 86.50 89 GLU A CA 1
ATOM 735 C C . GLU A 1 89 ? -3.132 -8.597 1.386 1.00 86.50 89 GLU A C 1
ATOM 737 O O . GLU A 1 89 ? -3.705 -9.589 1.831 1.00 86.50 89 GLU A O 1
ATOM 742 N N . VAL A 1 90 ? -3.663 -7.378 1.518 1.00 86.00 90 VAL A N 1
ATOM 743 C CA . VAL A 1 90 ? -4.990 -7.132 2.109 1.00 86.00 90 VAL A CA 1
ATOM 744 C C . VAL A 1 90 ? -6.094 -7.108 1.047 1.00 86.00 90 VAL A C 1
ATOM 746 O O . VAL A 1 90 ? -7.234 -7.488 1.328 1.00 86.00 90 VAL A O 1
ATOM 749 N N . VAL A 1 91 ? -5.783 -6.642 -0.164 1.00 82.38 91 VAL A N 1
ATOM 750 C CA . VAL A 1 91 ? -6.746 -6.495 -1.267 1.00 82.38 91 VAL A CA 1
ATOM 751 C C . VAL A 1 91 ? -6.882 -7.773 -2.085 1.00 82.38 91 VAL A C 1
ATOM 753 O O . VAL A 1 91 ? -7.987 -8.076 -2.529 1.00 82.38 91 VAL A O 1
ATOM 756 N N . SER A 1 92 ? -5.801 -8.530 -2.260 1.00 69.88 92 SER A N 1
ATOM 757 C CA . SER A 1 92 ? -5.836 -9.866 -2.848 1.00 69.88 92 SER A CA 1
ATOM 758 C C . SER A 1 92 ? -5.970 -10.890 -1.718 1.00 69.88 92 SER A C 1
ATOM 760 O O . SER A 1 92 ? -4.973 -11.240 -1.087 1.00 69.88 92 SER A O 1
ATOM 762 N N . PRO A 1 93 ? -7.194 -11.350 -1.381 1.00 54.19 93 PRO A N 1
ATOM 763 C CA . PRO A 1 93 ? -7.319 -12.481 -0.487 1.00 54.19 93 PRO A CA 1
ATOM 764 C C . PRO A 1 93 ? -6.727 -13.666 -1.242 1.00 54.19 93 PRO A C 1
ATOM 766 O O . PRO A 1 93 ? -7.321 -14.144 -2.208 1.00 54.19 93 PRO A O 1
ATOM 769 N N . ILE A 1 94 ? -5.536 -14.102 -0.836 1.00 48.53 94 ILE A N 1
ATOM 770 C CA . ILE A 1 94 ? -5.039 -15.431 -1.181 1.00 48.53 94 ILE A CA 1
ATOM 771 C C . ILE A 1 94 ? -6.156 -16.386 -0.754 1.00 48.53 94 ILE A C 1
ATOM 773 O O . ILE A 1 94 ? -6.510 -16.449 0.427 1.00 48.53 94 ILE A O 1
ATOM 777 N N . ARG A 1 95 ? -6.796 -16.992 -1.751 1.00 41.31 95 ARG A N 1
ATOM 778 C CA . ARG A 1 95 ? -7.874 -17.958 -1.600 1.00 41.31 95 ARG A CA 1
ATOM 779 C C . ARG A 1 95 ? -7.298 -19.339 -1.824 1.00 41.31 95 ARG A C 1
ATOM 781 O O . ARG A 1 95 ? -6.484 -19.460 -2.765 1.00 41.31 95 ARG A O 1
#

Organism: NCBI:txid231146

Sequence (95 aa):
MLDALLAVYLWVIVFSFLCWFVTPTVEDEKVRLIKIIDSLKLKQARQVASKLGIKQKRNKKDIPKLELISEIRIKIETHEREVFQAVYEVVSPIR

Radius of gyration: 21.72 Å; chains: 1; bounding box: 49×28×66 Å

Foldseek 3Di:
DVVVVVVVVVVVVVVVVVVVVPDPPPVVVLVVLLVLLVVDDQVLLVQLCVQVVHDQDDPNDGDDSVVSSVVLNVVCVPPVPSSVVSSCCSVDPPD